Protein AF-A0A428XDB4-F1 (afdb_monomer_lite)

Radius of gyration: 17.56 Å; chains: 1; bounding box: 64×37×41 Å

Sequence (141 aa):
MTTFSADRSNHLPITVPVRPPTRESIAGRWVREIAAAVAAALDTTFTDAGYLITSHHDLPAPCRMQVRFWVARRRVDIDVRWPDPWRAPQFGLRVGDRDITVVDDPQERPAVTLAHAAWLAIRDDLDQTAGRAITAGDGVR

pLDDT: mean 81.14, std 16.98, range [30.98, 96.25]

Foldseek 3Di:
DDDDDDDPPPDDWAWQDLDDDPDDDPVSVLQNVLQVLLQVLVVHHKARWTKDFDCDPPDPHTQKMWIWIDHPNKIKIKIWGDPDPPDDIDIWIDIRHDTFDQDDDVPDDVSVSNSVSNNVVVVVVVVVVVVVVPPVPPDDD

Structure (mmCIF, N/CA/C/O backbone):
data_AF-A0A428XDB4-F1
#
_entry.id   AF-A0A428XDB4-F1
#
loop_
_atom_site.group_PDB
_atom_site.id
_atom_site.type_symbol
_atom_site.label_atom_id
_atom_site.label_alt_id
_atom_site.label_comp_id
_atom_site.label_asym_id
_atom_site.label_entity_id
_atom_site.label_seq_id
_atom_site.pdbx_PDB_ins_code
_atom_site.Cartn_x
_atom_site.Cartn_y
_atom_site.Cartn_z
_atom_site.occupancy
_atom_site.B_iso_or_equiv
_atom_site.auth_seq_id
_atom_site.auth_comp_id
_atom_site.auth_asym_id
_atom_site.auth_atom_id
_atom_site.pdbx_PDB_model_num
ATOM 1 N N . MET A 1 1 ? -3.551 -18.034 9.827 1.00 30.98 1 MET A N 1
ATOM 2 C CA . MET A 1 1 ? -3.002 -19.020 8.873 1.00 30.98 1 MET A CA 1
ATOM 3 C C . MET A 1 1 ? -3.124 -18.404 7.489 1.00 30.98 1 MET A C 1
ATOM 5 O O . MET A 1 1 ? -4.228 -18.071 7.083 1.00 30.98 1 MET A O 1
ATOM 9 N N . THR A 1 2 ? -1.995 -18.085 6.866 1.00 39.94 2 THR A N 1
ATOM 10 C CA . THR A 1 2 ? -1.886 -17.156 5.732 1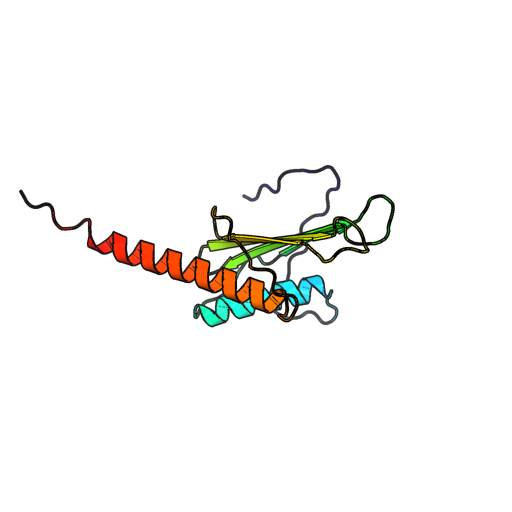.00 39.94 2 THR A CA 1
ATOM 11 C C . THR A 1 2 ? -1.745 -17.951 4.441 1.00 39.94 2 THR A C 1
ATOM 13 O O 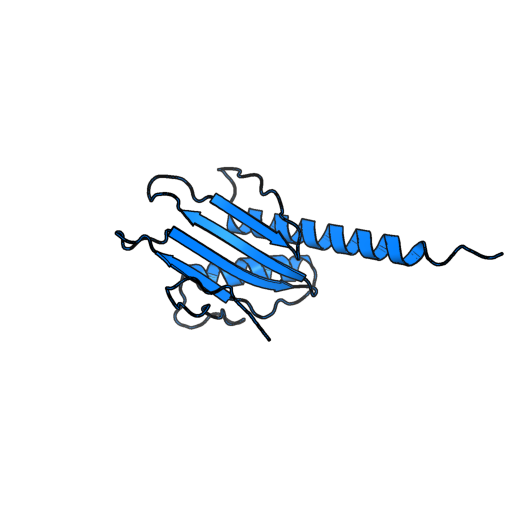. THR A 1 2 ? -0.780 -18.693 4.300 1.00 39.94 2 THR A O 1
ATOM 16 N N . THR A 1 3 ? -2.658 -17.790 3.488 1.00 35.84 3 THR A N 1
ATOM 17 C CA . THR A 1 3 ? -2.491 -18.325 2.130 1.00 35.84 3 THR A CA 1
ATOM 18 C C . THR A 1 3 ? -2.327 -17.166 1.156 1.00 35.84 3 THR A C 1
ATOM 20 O O . THR A 1 3 ? -3.272 -16.464 0.802 1.00 35.84 3 THR A O 1
ATOM 23 N N . PHE A 1 4 ? -1.075 -16.935 0.758 1.00 40.12 4 PHE A N 1
ATOM 24 C CA . PHE A 1 4 ? -0.759 -16.273 -0.502 1.00 40.12 4 PHE A CA 1
ATOM 25 C C . PHE A 1 4 ? -1.106 -17.258 -1.625 1.00 40.12 4 PHE A C 1
ATOM 27 O O . PHE A 1 4 ? -0.828 -18.450 -1.502 1.00 40.12 4 PHE A O 1
ATOM 34 N N . SER A 1 5 ? -1.777 -16.788 -2.677 1.00 39.25 5 SER A N 1
ATOM 35 C CA . SER A 1 5 ? -2.100 -17.639 -3.824 1.00 39.25 5 SER A CA 1
ATOM 36 C C . SER A 1 5 ? -0.805 -17.981 -4.561 1.00 39.25 5 SER A C 1
ATOM 38 O O . SER A 1 5 ? -0.006 -17.087 -4.839 1.00 39.25 5 SER A O 1
ATOM 40 N N . ALA A 1 6 ? -0.574 -19.273 -4.786 1.00 38.69 6 ALA A N 1
ATOM 41 C CA . ALA A 1 6 ? 0.665 -19.804 -5.332 1.00 38.69 6 ALA A CA 1
ATOM 42 C C . ALA A 1 6 ? 0.737 -19.563 -6.844 1.00 38.69 6 ALA A C 1
ATOM 44 O O . ALA A 1 6 ? 0.070 -20.250 -7.617 1.00 38.69 6 ALA A O 1
ATOM 45 N N . ASP A 1 7 ? 1.582 -18.618 -7.246 1.00 37.41 7 ASP A N 1
ATOM 46 C CA . ASP A 1 7 ? 2.150 -18.566 -8.590 1.00 37.41 7 ASP A CA 1
ATOM 47 C C . ASP A 1 7 ? 3.603 -19.078 -8.536 1.00 37.41 7 ASP A C 1
ATOM 49 O O . ASP A 1 7 ? 4.295 -18.912 -7.529 1.00 37.41 7 ASP A O 1
ATOM 53 N N . ARG A 1 8 ? 4.044 -19.785 -9.581 1.00 37.41 8 ARG A N 1
ATOM 54 C CA . ARG A 1 8 ? 5.148 -20.776 -9.603 1.00 37.41 8 ARG A CA 1
ATOM 55 C C . ARG A 1 8 ? 6.578 -20.220 -9.487 1.00 37.41 8 ARG A C 1
ATOM 57 O O . ARG A 1 8 ? 7.540 -20.896 -9.849 1.00 37.41 8 ARG A O 1
ATOM 64 N N . SER A 1 9 ? 6.751 -19.046 -8.903 1.00 43.72 9 SER A N 1
ATOM 65 C CA . SER A 1 9 ? 8.046 -18.536 -8.459 1.00 43.72 9 SER A CA 1
ATOM 66 C C . SER A 1 9 ? 7.913 -18.244 -6.971 1.00 43.72 9 SER A C 1
ATOM 68 O O . SER A 1 9 ? 7.453 -17.174 -6.590 1.00 43.72 9 SER A O 1
ATOM 70 N N . ASN A 1 10 ? 8.240 -19.236 -6.132 1.00 43.16 10 ASN A N 1
ATOM 71 C CA . ASN A 1 10 ? 8.176 -19.171 -4.665 1.00 43.16 10 ASN A CA 1
ATOM 72 C C . ASN A 1 10 ? 9.136 -18.100 -4.113 1.00 43.16 10 ASN A C 1
ATOM 74 O O . ASN A 1 10 ? 10.171 -18.396 -3.519 1.00 43.16 10 ASN A O 1
ATOM 78 N N . HIS A 1 11 ? 8.791 -16.835 -4.293 1.00 57.66 11 HIS A N 1
ATOM 79 C CA . HIS A 1 11 ? 9.368 -15.739 -3.550 1.00 57.66 11 HIS A CA 1
ATOM 80 C C . HIS A 1 11 ? 8.475 -15.547 -2.327 1.00 57.66 11 HIS A C 1
ATOM 82 O O . HIS A 1 11 ? 7.326 -15.115 -2.417 1.00 57.66 11 HIS A O 1
ATOM 88 N N . LEU A 1 12 ? 8.982 -15.963 -1.167 1.00 71.25 12 LEU A N 1
ATOM 89 C CA . LEU A 1 12 ? 8.332 -15.653 0.098 1.00 71.25 12 LEU A CA 1
ATOM 90 C C . LEU A 1 12 ? 8.286 -14.122 0.251 1.00 71.25 12 LEU A C 1
ATOM 92 O O . LEU A 1 12 ? 9.276 -13.461 -0.081 1.00 71.25 12 LEU A O 1
ATOM 96 N N . PRO A 1 13 ? 7.175 -13.548 0.747 1.00 81.94 13 PRO A N 1
ATOM 97 C CA . PRO A 1 13 ? 7.118 -12.126 1.049 1.00 81.94 13 PRO A CA 1
ATOM 98 C C . PRO A 1 13 ? 8.275 -11.727 1.968 1.00 81.94 13 PRO A C 1
ATOM 100 O O . PRO A 1 13 ? 8.544 -12.388 2.972 1.00 81.94 13 PRO A O 1
ATOM 103 N N . ILE A 1 14 ? 8.946 -10.632 1.631 1.00 88.38 14 ILE A N 1
ATOM 104 C CA . ILE A 1 14 ? 9.993 -10.040 2.453 1.00 88.38 14 ILE A CA 1
ATOM 105 C C . ILE A 1 14 ? 9.311 -9.212 3.537 1.00 88.38 14 ILE A C 1
ATOM 107 O O . ILE A 1 14 ? 8.674 -8.195 3.251 1.00 88.38 14 ILE A O 1
ATOM 111 N N . THR A 1 15 ? 9.447 -9.645 4.787 1.00 91.81 15 THR A N 1
ATOM 112 C CA . THR A 1 15 ? 8.937 -8.909 5.947 1.00 91.81 15 THR A CA 1
ATOM 113 C C . THR A 1 15 ? 9.708 -7.606 6.136 1.00 91.81 15 THR A C 1
ATOM 115 O O . THR A 1 15 ? 10.939 -7.578 6.085 1.00 91.81 15 THR A O 1
ATOM 118 N N . VAL A 1 16 ? 8.979 -6.524 6.396 1.00 91.38 16 VAL A N 1
ATOM 119 C CA . VAL A 1 16 ? 9.534 -5.203 6.680 1.00 91.38 16 VAL A CA 1
ATOM 120 C C . VAL A 1 16 ? 9.523 -4.982 8.189 1.00 91.38 16 VAL A C 1
ATOM 122 O O . VAL A 1 16 ? 8.450 -4.908 8.792 1.00 91.38 16 VAL A O 1
ATOM 125 N N . PRO A 1 17 ? 10.697 -4.877 8.835 1.00 86.62 17 PRO A N 1
ATOM 126 C CA . PRO A 1 17 ? 10.753 -4.594 10.258 1.00 86.62 17 PRO A CA 1
ATOM 127 C C . PRO A 1 17 ? 10.246 -3.177 10.547 1.00 86.62 17 PRO A C 1
ATOM 129 O O . PRO A 1 17 ? 10.472 -2.237 9.779 1.00 86.62 17 PRO A O 1
ATOM 132 N N . VAL A 1 18 ? 9.611 -3.018 11.711 1.00 83.75 18 VAL A N 1
ATOM 133 C CA . VAL A 1 18 ? 9.094 -1.723 12.188 1.00 83.75 18 VAL A CA 1
ATOM 134 C C . VAL A 1 18 ? 10.216 -0.688 12.318 1.00 83.75 18 VAL A C 1
ATOM 136 O O . VAL A 1 18 ? 10.004 0.490 12.047 1.00 83.75 18 VAL A O 1
ATOM 139 N N . ARG A 1 19 ? 11.426 -1.114 12.702 1.00 87.31 19 ARG A N 1
ATOM 140 C CA . ARG A 1 19 ? 12.610 -0.247 12.764 1.00 87.31 19 ARG A CA 1
ATOM 141 C C . ARG A 1 19 ? 13.472 -0.406 11.508 1.00 87.31 19 ARG A C 1
ATOM 143 O O . ARG A 1 19 ? 13.630 -1.536 11.044 1.00 87.31 19 ARG A O 1
ATOM 150 N N . PRO A 1 20 ? 14.062 0.686 10.989 1.00 85.62 20 PRO A N 1
ATOM 151 C CA . PRO A 1 20 ? 14.952 0.620 9.838 1.00 85.62 20 PRO A CA 1
ATOM 152 C C . PRO A 1 20 ? 16.172 -0.267 10.133 1.00 85.62 20 PRO A C 1
ATOM 154 O O . PRO A 1 20 ? 16.852 -0.044 11.138 1.00 85.62 20 PRO A O 1
ATOM 157 N N . PRO A 1 21 ? 16.471 -1.265 9.283 1.00 86.12 21 PRO A N 1
ATOM 158 C CA . PRO A 1 21 ? 17.705 -2.032 9.384 1.00 86.12 21 PRO A CA 1
ATOM 159 C C . PRO A 1 21 ? 18.896 -1.216 8.856 1.00 86.12 21 PRO A C 1
ATOM 161 O O . PRO A 1 21 ? 18.733 -0.284 8.070 1.00 86.12 21 PRO A O 1
ATOM 164 N N . THR A 1 22 ? 20.119 -1.607 9.228 1.00 85.75 22 THR A N 1
ATOM 165 C CA . THR A 1 22 ? 21.364 -0.944 8.786 1.00 85.75 22 THR A CA 1
ATOM 166 C C . THR A 1 22 ? 21.536 -0.944 7.264 1.00 85.75 22 THR A C 1
ATOM 168 O O . THR A 1 22 ? 22.137 -0.033 6.699 1.00 85.75 22 THR A O 1
ATOM 171 N N . ARG A 1 23 ? 21.020 -1.976 6.587 1.00 84.38 23 ARG A N 1
ATOM 172 C CA . ARG A 1 23 ? 20.950 -2.067 5.126 1.00 84.38 23 ARG A CA 1
ATOM 173 C C . ARG A 1 23 ? 19.517 -2.372 4.744 1.00 84.38 23 ARG A C 1
ATOM 175 O O . ARG A 1 23 ? 18.965 -3.375 5.188 1.00 84.38 23 ARG A O 1
ATOM 182 N N . GLU A 1 24 ? 18.935 -1.515 3.923 1.00 87.69 24 GLU A N 1
ATOM 183 C CA . GLU A 1 24 ? 17.536 -1.616 3.544 1.00 87.69 24 GLU A CA 1
ATOM 184 C C . GLU A 1 24 ? 17.361 -1.417 2.043 1.00 87.69 24 GLU A C 1
ATOM 186 O O . GLU A 1 24 ? 17.986 -0.536 1.449 1.00 87.69 24 GLU A O 1
ATOM 191 N N . SER A 1 25 ? 16.485 -2.216 1.436 1.00 87.12 25 SER A N 1
ATOM 192 C CA . SER A 1 25 ? 16.023 -1.959 0.079 1.00 87.12 25 SER A CA 1
ATOM 193 C C . SER A 1 25 ? 15.124 -0.718 0.033 1.00 87.12 25 SER A C 1
ATOM 195 O O . SER A 1 25 ? 14.412 -0.394 0.984 1.00 87.12 25 SER A O 1
ATOM 197 N N . ILE A 1 26 ? 15.097 -0.043 -1.117 1.00 88.00 26 ILE A N 1
ATOM 198 C CA . ILE A 1 26 ? 14.173 1.078 -1.356 1.00 88.00 26 ILE A CA 1
ATOM 199 C C . ILE A 1 26 ? 12.715 0.626 -1.177 1.00 88.00 26 ILE A C 1
ATOM 201 O O . ILE A 1 26 ? 11.921 1.346 -0.581 1.00 88.00 26 ILE A O 1
ATOM 205 N N . ALA A 1 27 ? 12.391 -0.595 -1.615 1.00 88.81 27 ALA A N 1
ATOM 206 C CA . ALA A 1 27 ? 11.071 -1.193 -1.441 1.00 88.81 27 ALA A CA 1
ATOM 207 C C . ALA A 1 27 ? 10.687 -1.339 0.040 1.00 88.81 27 ALA A C 1
ATOM 209 O O . ALA A 1 27 ? 9.607 -0.910 0.432 1.00 88.81 27 ALA A O 1
ATOM 210 N N . GLY A 1 28 ? 11.582 -1.878 0.878 1.00 91.19 28 GLY A N 1
ATOM 211 C CA . GLY A 1 28 ? 11.337 -2.000 2.317 1.00 91.19 28 GLY A CA 1
ATOM 212 C C . GLY A 1 28 ? 11.121 -0.643 2.984 1.00 91.19 28 GLY A C 1
ATOM 213 O O . GLY A 1 28 ? 10.190 -0.484 3.776 1.00 91.19 28 GLY A O 1
ATOM 214 N N . ARG A 1 29 ? 11.910 0.359 2.577 1.00 91.62 29 ARG A N 1
ATOM 215 C CA . ARG A 1 29 ? 11.764 1.733 3.058 1.00 91.62 29 ARG A CA 1
ATOM 216 C C . ARG A 1 29 ? 10.398 2.313 2.707 1.00 91.62 29 ARG A C 1
ATOM 218 O O . ARG A 1 29 ? 9.705 2.784 3.602 1.00 91.62 29 ARG A O 1
ATOM 225 N N . TRP A 1 30 ? 10.002 2.234 1.437 1.00 90.50 30 TRP A N 1
ATOM 226 C CA . TRP A 1 30 ? 8.708 2.725 0.953 1.00 90.50 30 TRP A CA 1
ATOM 227 C C . TRP A 1 30 ? 7.539 2.082 1.694 1.00 90.50 30 TRP A C 1
ATOM 229 O O . TRP A 1 30 ? 6.639 2.777 2.152 1.00 90.50 30 TRP A O 1
ATOM 239 N N . VAL A 1 31 ? 7.571 0.758 1.854 1.00 93.00 31 VAL A N 1
ATOM 240 C CA . VAL A 1 31 ? 6.526 0.012 2.567 1.00 93.00 31 VAL A CA 1
ATOM 241 C C . VAL A 1 31 ? 6.395 0.514 4.002 1.00 93.00 31 VAL A C 1
ATOM 243 O O . VAL A 1 31 ? 5.281 0.772 4.455 1.00 93.00 31 VAL A O 1
ATOM 246 N N . ARG A 1 32 ? 7.520 0.698 4.709 1.00 93.44 32 ARG A N 1
ATOM 247 C CA . ARG A 1 32 ? 7.497 1.230 6.075 1.00 93.44 32 ARG A CA 1
ATOM 248 C C . ARG A 1 32 ? 6.992 2.669 6.118 1.00 93.44 32 ARG A C 1
ATOM 250 O O . ARG A 1 32 ? 6.202 2.980 6.998 1.00 93.44 32 ARG A O 1
ATOM 257 N N . GLU A 1 33 ? 7.441 3.534 5.213 1.00 91.44 33 GLU A N 1
ATOM 258 C CA . GLU A 1 33 ? 7.028 4.943 5.170 1.00 91.44 33 GLU A CA 1
ATOM 259 C C . GLU A 1 33 ? 5.523 5.084 4.923 1.00 91.44 33 GLU A C 1
ATOM 261 O O . GLU A 1 33 ? 4.857 5.814 5.653 1.00 91.44 33 GLU A O 1
ATOM 266 N N . ILE A 1 34 ? 4.971 4.329 3.969 1.00 91.75 34 ILE A N 1
ATOM 267 C CA . ILE A 1 34 ? 3.531 4.318 3.688 1.00 91.75 34 ILE A CA 1
ATOM 268 C C . ILE A 1 34 ? 2.760 3.799 4.906 1.00 91.75 34 ILE A C 1
ATOM 270 O O . ILE A 1 34 ? 1.843 4.466 5.382 1.00 91.75 34 ILE A O 1
ATOM 274 N N . ALA A 1 35 ? 3.144 2.639 5.449 1.00 93.69 35 ALA A N 1
ATOM 275 C CA . ALA A 1 35 ? 2.449 2.045 6.589 1.00 93.69 35 ALA A CA 1
ATOM 276 C C . ALA A 1 35 ? 2.507 2.947 7.834 1.00 93.69 35 ALA A C 1
ATOM 278 O O . ALA A 1 35 ? 1.502 3.112 8.525 1.00 93.69 35 ALA A O 1
ATOM 279 N N . ALA A 1 36 ? 3.657 3.578 8.093 1.00 93.44 36 ALA A N 1
ATOM 280 C CA . ALA A 1 36 ? 3.832 4.521 9.191 1.00 93.44 36 ALA A CA 1
ATOM 281 C C . ALA A 1 36 ? 3.005 5.797 8.997 1.00 93.44 36 ALA A C 1
ATOM 283 O O . ALA A 1 36 ? 2.387 6.251 9.953 1.00 93.44 36 ALA A O 1
ATOM 284 N N . ALA A 1 37 ? 2.953 6.353 7.783 1.00 92.50 37 ALA A N 1
ATOM 285 C CA . ALA A 1 37 ? 2.156 7.542 7.491 1.00 92.50 37 ALA A CA 1
ATOM 286 C C . ALA A 1 37 ? 0.654 7.284 7.687 1.00 92.50 37 ALA A C 1
ATOM 288 O O . ALA A 1 37 ? -0.021 8.075 8.344 1.00 92.50 37 ALA A O 1
ATOM 289 N N . VAL A 1 38 ? 0.144 6.149 7.190 1.00 92.94 38 VAL A N 1
ATOM 290 C CA . VAL A 1 38 ? -1.261 5.751 7.387 1.00 92.94 38 VAL A CA 1
ATOM 291 C C . VAL A 1 38 ? -1.561 5.535 8.870 1.00 92.94 38 VAL A C 1
ATOM 293 O O . VAL A 1 38 ? -2.568 6.025 9.373 1.00 92.94 38 VAL A O 1
ATOM 296 N N . ALA A 1 39 ? -0.683 4.826 9.585 1.00 93.56 39 ALA A N 1
ATOM 297 C CA . ALA A 1 39 ? -0.861 4.556 11.007 1.00 93.56 39 ALA A CA 1
ATOM 298 C C . ALA A 1 39 ? -0.837 5.843 11.848 1.00 93.56 39 ALA A C 1
ATOM 300 O O . ALA A 1 39 ? -1.708 6.031 12.693 1.00 93.56 39 ALA A O 1
ATOM 301 N N . ALA A 1 40 ? 0.095 6.758 11.567 1.00 93.12 40 ALA A N 1
ATOM 302 C CA . ALA A 1 40 ? 0.181 8.051 12.241 1.00 93.12 40 ALA A CA 1
ATOM 303 C C . ALA A 1 40 ? -1.069 8.912 11.999 1.00 93.12 40 ALA A C 1
ATOM 305 O O . ALA A 1 40 ? -1.594 9.504 12.936 1.00 93.12 40 ALA A O 1
ATOM 306 N N . ALA A 1 41 ? -1.589 8.941 10.768 1.00 90.94 41 ALA A N 1
ATOM 307 C CA . ALA A 1 41 ? -2.799 9.694 10.429 1.00 90.94 41 ALA A CA 1
ATOM 308 C C . ALA A 1 41 ? -4.084 9.137 11.080 1.00 90.94 41 ALA A C 1
ATOM 310 O O . ALA A 1 41 ? -5.086 9.846 11.170 1.00 90.94 41 ALA A O 1
ATOM 311 N N . LEU A 1 42 ? -4.065 7.875 11.517 1.00 91.69 42 LEU A N 1
ATOM 312 C CA . LEU A 1 42 ? -5.162 7.205 12.226 1.00 91.69 42 LEU A CA 1
ATOM 313 C C . LEU A 1 42 ? -4.928 7.104 13.742 1.00 91.69 42 LEU A C 1
ATOM 315 O O . LEU A 1 42 ? -5.701 6.426 14.414 1.00 91.69 42 LEU A O 1
ATOM 319 N N . ASP A 1 43 ? -3.860 7.718 14.260 1.00 93.50 43 ASP A N 1
ATOM 320 C CA . ASP A 1 43 ? -3.427 7.606 15.660 1.00 93.50 43 ASP A CA 1
ATOM 321 C C . ASP A 1 43 ? -3.342 6.142 16.147 1.00 93.50 43 ASP A C 1
ATOM 323 O O . ASP A 1 43 ? -3.904 5.729 17.162 1.00 93.50 43 ASP A O 1
ATOM 327 N N . THR A 1 44 ? -2.681 5.296 15.351 1.00 94.38 44 THR A N 1
ATOM 328 C CA . THR A 1 44 ? -2.584 3.853 15.599 1.00 94.38 44 THR A CA 1
ATOM 329 C C . THR A 1 44 ? -1.225 3.280 15.182 1.00 94.38 44 THR A C 1
ATOM 331 O O . THR A 1 44 ? -0.298 4.003 14.823 1.00 94.38 44 THR A O 1
ATOM 334 N N . THR A 1 45 ? -1.084 1.954 15.241 1.00 94.31 45 THR A N 1
ATOM 335 C CA . THR A 1 45 ? 0.096 1.219 14.771 1.00 94.31 45 THR A CA 1
ATOM 336 C C . THR A 1 45 ? -0.250 0.309 13.594 1.00 94.31 45 THR A C 1
ATOM 338 O O . THR A 1 45 ? -1.406 -0.070 13.386 1.00 94.31 45 THR A O 1
ATOM 341 N N . PHE A 1 46 ? 0.768 -0.045 12.807 1.00 94.25 46 PHE A N 1
ATOM 342 C CA . PHE A 1 46 ? 0.654 -1.060 11.763 1.00 94.25 46 PHE A CA 1
ATOM 343 C C . PHE A 1 46 ? 1.367 -2.358 12.169 1.00 94.25 46 PHE A C 1
ATOM 345 O O . PHE A 1 46 ? 2.323 -2.332 12.948 1.00 94.25 46 PHE A O 1
ATOM 352 N N . THR A 1 47 ? 0.936 -3.492 11.613 1.00 94.81 47 THR A N 1
ATOM 353 C CA . THR A 1 47 ? 1.567 -4.810 11.804 1.00 94.81 47 THR A CA 1
ATOM 354 C C . THR A 1 47 ? 1.735 -5.553 10.481 1.00 94.81 47 THR A C 1
ATOM 356 O O . THR A 1 47 ? 1.161 -5.173 9.459 1.00 94.81 47 THR A O 1
ATOM 359 N N . ASP A 1 48 ? 2.549 -6.614 10.505 1.00 91.81 48 ASP A N 1
ATOM 360 C CA . ASP A 1 48 ? 2.731 -7.570 9.402 1.00 91.81 48 ASP A CA 1
ATOM 361 C C . ASP A 1 48 ? 3.020 -6.913 8.045 1.00 91.81 48 ASP A C 1
ATOM 363 O O . ASP A 1 48 ? 2.524 -7.347 7.002 1.00 91.81 48 ASP A O 1
ATOM 367 N N . ALA A 1 49 ? 3.813 -5.839 8.066 1.00 94.50 49 ALA A N 1
ATOM 368 C CA . ALA A 1 49 ? 4.245 -5.169 6.856 1.00 94.50 49 ALA A CA 1
ATOM 369 C C . ALA A 1 49 ? 5.211 -6.061 6.072 1.00 94.50 49 ALA A C 1
ATOM 371 O O . ALA A 1 49 ? 6.180 -6.592 6.617 1.00 94.50 49 ALA A O 1
ATOM 372 N N . GLY A 1 50 ? 4.969 -6.204 4.777 1.00 94.25 50 GLY A N 1
ATOM 373 C CA . GLY A 1 50 ? 5.807 -6.998 3.896 1.00 94.25 50 GLY A CA 1
ATOM 374 C C . GLY A 1 50 ? 5.555 -6.683 2.434 1.00 94.25 50 GLY A C 1
ATOM 375 O O . GLY A 1 50 ? 4.545 -6.074 2.072 1.00 94.25 50 GLY A O 1
ATOM 376 N N . TYR A 1 51 ? 6.486 -7.101 1.587 1.00 94.25 51 TYR A N 1
ATOM 377 C CA . TYR A 1 51 ? 6.360 -6.935 0.148 1.00 94.25 51 TYR A CA 1
ATOM 378 C C . TYR A 1 51 ? 6.915 -8.122 -0.629 1.00 94.25 51 TYR A C 1
ATOM 380 O O . TYR A 1 51 ? 7.737 -8.891 -0.140 1.00 94.25 51 TYR A O 1
ATOM 388 N N . LEU A 1 52 ? 6.467 -8.250 -1.868 1.00 93.56 52 LEU A N 1
ATOM 389 C CA . LEU A 1 52 ? 6.900 -9.244 -2.832 1.00 93.56 52 LEU A CA 1
ATOM 390 C C . LEU A 1 52 ? 7.222 -8.525 -4.138 1.00 93.56 52 LEU A C 1
ATOM 392 O O . LEU A 1 52 ? 6.386 -7.774 -4.629 1.00 93.56 52 LEU A O 1
ATOM 396 N N . ILE A 1 53 ? 8.411 -8.744 -4.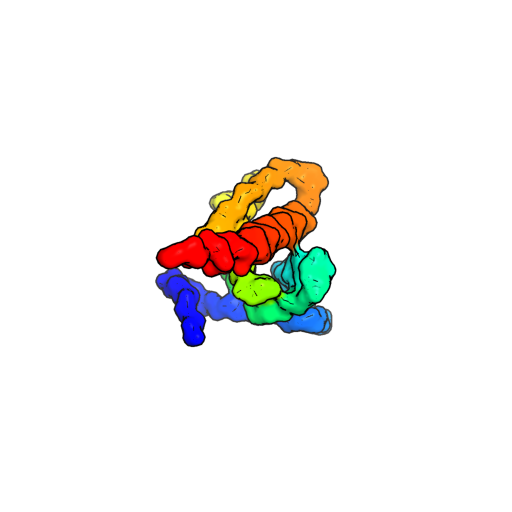698 1.00 90.56 53 ILE A N 1
ATOM 397 C CA . ILE A 1 53 ? 8.785 -8.221 -6.018 1.00 90.56 53 ILE A CA 1
ATOM 398 C C . ILE A 1 53 ? 8.882 -9.392 -6.983 1.00 90.56 53 ILE A C 1
ATOM 400 O O . ILE A 1 53 ? 9.512 -10.404 -6.687 1.00 90.56 53 ILE A O 1
ATOM 404 N N . THR A 1 54 ? 8.256 -9.235 -8.139 1.00 90.06 54 THR A N 1
ATOM 405 C CA . THR A 1 54 ? 8.382 -10.123 -9.290 1.00 90.06 54 THR A CA 1
ATOM 406 C C . THR A 1 54 ? 9.078 -9.351 -10.400 1.00 90.06 54 THR A C 1
ATOM 408 O O . THR A 1 54 ? 8.742 -8.190 -10.649 1.00 90.06 54 THR A O 1
ATOM 411 N N . SER A 1 55 ? 1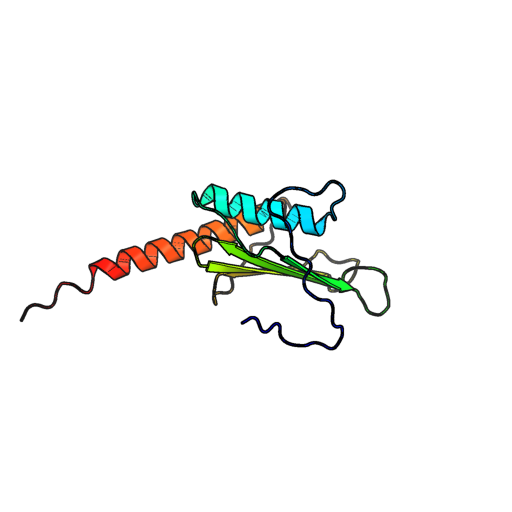0.057 -9.977 -11.043 1.00 86.69 55 SER A N 1
ATOM 412 C CA . SER A 1 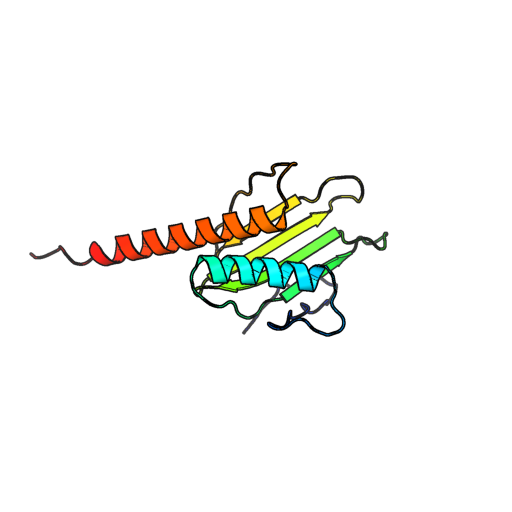55 ? 10.794 -9.390 -12.162 1.00 86.69 55 SER A CA 1
ATOM 413 C C . SER A 1 55 ? 10.214 -9.827 -13.501 1.00 86.69 55 SER A C 1
ATOM 415 O O . SER A 1 55 ? 9.563 -10.867 -13.599 1.00 86.69 55 SER A O 1
ATOM 417 N N . HIS A 1 56 ? 10.483 -9.043 -14.542 1.00 82.81 56 HIS A N 1
ATOM 418 C CA . HIS A 1 56 ? 10.259 -9.476 -15.917 1.00 82.81 56 HIS A CA 1
ATOM 419 C C . HIS A 1 56 ? 11.056 -10.755 -16.210 1.00 82.81 56 HIS A C 1
ATOM 421 O O . HIS A 1 56 ? 12.166 -10.929 -15.710 1.00 82.81 56 HIS A O 1
ATOM 427 N N . HIS A 1 57 ? 10.501 -11.629 -17.050 1.00 80.50 57 HIS A N 1
ATOM 428 C CA . HIS A 1 57 ? 11.147 -12.891 -17.420 1.00 80.50 57 HIS A CA 1
ATOM 429 C C . HIS A 1 57 ? 12.505 -12.670 -18.110 1.00 80.50 57 HIS A C 1
ATOM 431 O O . HIS A 1 57 ? 13.469 -13.369 -17.814 1.00 80.50 57 HIS A O 1
ATOM 437 N N . ASP A 1 58 ? 12.591 -11.652 -18.972 1.00 83.50 58 ASP A N 1
ATOM 438 C CA . ASP A 1 58 ? 13.756 -11.421 -19.839 1.00 83.50 58 ASP A CA 1
ATOM 439 C C . ASP A 1 58 ? 14.607 -10.207 -19.431 1.00 83.50 58 ASP A C 1
ATOM 441 O O . ASP A 1 58 ? 15.577 -9.872 -20.110 1.00 83.50 58 ASP A O 1
ATOM 445 N N . LEU A 1 59 ? 14.253 -9.512 -18.342 1.00 79.38 59 LEU A N 1
ATOM 446 C CA . LEU A 1 59 ? 14.924 -8.277 -17.926 1.00 79.38 59 LEU A CA 1
ATOM 447 C C . LEU A 1 59 ? 15.195 -8.274 -16.417 1.00 79.38 59 LEU A C 1
ATOM 449 O O . LEU A 1 59 ? 14.315 -8.648 -15.640 1.00 79.38 59 LEU A O 1
ATOM 453 N N . PRO A 1 60 ? 16.351 -7.751 -15.964 1.00 78.75 60 PRO A N 1
ATOM 454 C CA . PRO A 1 60 ? 16.640 -7.545 -14.546 1.00 78.75 60 PRO A CA 1
ATOM 455 C C . PRO A 1 60 ? 15.893 -6.313 -13.995 1.00 78.75 60 PRO A C 1
ATOM 457 O O . PRO A 1 60 ? 16.476 -5.459 -13.331 1.00 78.75 60 PRO A O 1
ATOM 460 N N . ALA A 1 61 ? 14.600 -6.199 -14.301 1.00 82.31 61 ALA A N 1
ATOM 461 C CA . ALA A 1 61 ? 13.724 -5.103 -13.912 1.00 82.31 61 ALA A CA 1
ATOM 462 C C . ALA A 1 61 ? 12.459 -5.656 -13.228 1.00 82.31 61 ALA A C 1
ATOM 464 O O . ALA A 1 61 ? 11.959 -6.708 -13.640 1.00 82.31 61 ALA A O 1
ATOM 465 N N . PRO A 1 62 ? 11.926 -4.976 -12.196 1.00 84.00 62 PRO A N 1
ATOM 466 C CA . PRO A 1 62 ? 10.680 -5.383 -11.559 1.00 84.00 62 PRO A CA 1
ATOM 467 C C . PRO A 1 62 ? 9.514 -5.222 -12.541 1.00 84.00 62 PRO A C 1
ATOM 469 O O . PRO A 1 62 ? 9.381 -4.175 -13.161 1.00 84.00 62 PRO A O 1
ATOM 472 N N . CYS A 1 63 ? 8.656 -6.235 -12.654 1.00 89.62 63 CYS A N 1
ATOM 473 C CA . CYS A 1 63 ? 7.390 -6.148 -13.389 1.00 89.62 63 CYS A CA 1
ATOM 474 C C . CYS A 1 63 ? 6.205 -5.908 -12.446 1.00 89.62 63 CYS A C 1
ATOM 476 O O . CYS A 1 63 ? 5.178 -5.351 -12.835 1.00 89.62 63 CYS A O 1
ATOM 478 N N . ARG A 1 64 ? 6.330 -6.328 -11.181 1.00 91.75 64 ARG A N 1
ATOM 479 C CA . ARG A 1 64 ? 5.278 -6.194 -10.174 1.00 91.75 64 ARG A CA 1
ATOM 480 C C . ARG A 1 64 ? 5.860 -6.104 -8.770 1.00 91.75 64 ARG A C 1
ATOM 482 O O . ARG A 1 64 ? 6.778 -6.843 -8.431 1.00 91.75 64 ARG A O 1
ATOM 489 N N . MET A 1 65 ? 5.287 -5.247 -7.934 1.00 92.56 65 MET A N 1
ATOM 490 C CA . MET A 1 65 ? 5.530 -5.215 -6.497 1.00 92.56 65 MET A CA 1
ATOM 491 C C . MET A 1 65 ? 4.193 -5.270 -5.771 1.00 92.56 65 MET A C 1
ATOM 493 O O . MET A 1 65 ? 3.326 -4.433 -5.989 1.00 92.56 65 MET A O 1
ATOM 497 N N . GLN A 1 66 ? 4.037 -6.254 -4.898 1.00 94.44 66 GLN A N 1
ATOM 498 C CA . GLN A 1 66 ? 2.873 -6.390 -4.035 1.00 94.44 66 GLN A CA 1
ATOM 499 C C . GLN A 1 66 ? 3.284 -6.035 -2.616 1.00 94.44 66 GLN A C 1
ATOM 501 O O . GLN A 1 66 ? 4.296 -6.530 -2.130 1.00 94.44 66 GLN A O 1
ATOM 506 N N . VAL A 1 67 ? 2.506 -5.204 -1.943 1.00 94.81 67 VAL A N 1
ATOM 507 C CA . VAL A 1 67 ? 2.731 -4.796 -0.556 1.00 94.81 67 VAL A CA 1
ATOM 508 C C . VAL A 1 67 ? 1.512 -5.162 0.260 1.00 94.81 67 VAL A C 1
ATOM 510 O O . VAL A 1 67 ? 0.384 -5.029 -0.210 1.00 94.81 67 VAL A O 1
ATOM 513 N N . ARG A 1 68 ? 1.741 -5.590 1.498 1.00 96.12 68 ARG A N 1
ATOM 514 C CA . ARG A 1 68 ? 0.687 -5.838 2.472 1.00 96.12 68 ARG A CA 1
ATOM 515 C C . ARG A 1 68 ? 1.105 -5.338 3.840 1.00 96.12 68 ARG A C 1
ATOM 517 O O . ARG A 1 68 ? 2.244 -5.542 4.241 1.00 96.12 68 ARG A O 1
ATOM 524 N N . PHE A 1 69 ? 0.167 -4.743 4.561 1.00 96.00 69 PHE A N 1
ATOM 525 C CA . PHE A 1 69 ? 0.277 -4.483 5.994 1.00 96.00 69 PHE A CA 1
ATOM 526 C C . PHE A 1 69 ? -1.119 -4.425 6.618 1.00 96.00 69 PHE A C 1
ATOM 528 O O . PHE A 1 69 ? -2.129 -4.350 5.914 1.00 96.00 69 PHE A O 1
ATOM 535 N N . TRP A 1 70 ? -1.184 -4.474 7.943 1.00 96.25 70 TRP A N 1
ATOM 536 C CA . TRP A 1 70 ? -2.411 -4.261 8.705 1.00 96.25 70 TRP A CA 1
ATOM 537 C C . TRP A 1 70 ? -2.334 -2.953 9.471 1.00 96.25 70 TRP A C 1
ATOM 539 O O . TRP A 1 70 ? -1.288 -2.631 10.019 1.00 96.25 70 TRP A O 1
ATOM 549 N N . VAL A 1 71 ? -3.437 -2.214 9.541 1.00 95.12 71 VAL A N 1
ATOM 550 C CA . VAL A 1 71 ? -3.549 -0.956 10.292 1.00 95.12 71 VAL A CA 1
ATOM 551 C C . VAL A 1 71 ? -4.997 -0.776 10.741 1.00 95.12 71 VAL A C 1
ATOM 553 O O . VAL A 1 71 ? -5.913 -1.084 9.982 1.00 95.12 71 VAL A O 1
ATOM 556 N N . ALA A 1 72 ? -5.238 -0.363 11.989 1.00 93.00 72 ALA A N 1
ATOM 557 C CA . ALA A 1 72 ? -6.595 -0.238 12.545 1.00 93.00 72 ALA A CA 1
ATOM 558 C C . ALA A 1 72 ? -7.499 -1.470 12.271 1.00 93.00 72 ALA A C 1
ATOM 560 O O . ALA A 1 72 ? -8.674 -1.333 11.927 1.00 93.00 72 ALA A O 1
ATOM 561 N N . ARG A 1 73 ? -6.941 -2.689 12.380 1.00 92.06 73 ARG A N 1
ATOM 562 C CA . ARG A 1 73 ? -7.599 -3.984 12.072 1.00 92.06 73 ARG A CA 1
ATOM 563 C C . ARG A 1 73 ? -8.043 -4.176 10.612 1.00 92.06 73 ARG A C 1
ATOM 565 O O . ARG A 1 73 ? -8.787 -5.110 10.327 1.00 92.06 73 ARG A O 1
ATOM 572 N N . ARG A 1 74 ? -7.571 -3.343 9.685 1.00 93.62 74 ARG A N 1
ATOM 573 C CA . ARG A 1 74 ? -7.829 -3.446 8.244 1.00 93.62 74 ARG A CA 1
ATOM 574 C C . ARG A 1 74 ? -6.564 -3.859 7.514 1.00 93.62 74 ARG A C 1
ATOM 576 O O . ARG A 1 74 ? -5.479 -3.356 7.800 1.00 93.62 74 ARG A O 1
ATOM 583 N N . ARG A 1 75 ? -6.714 -4.780 6.566 1.00 95.81 75 ARG A N 1
ATOM 584 C CA . ARG A 1 75 ? -5.639 -5.162 5.651 1.00 95.81 75 ARG A CA 1
ATOM 585 C C . ARG A 1 75 ? -5.541 -4.115 4.552 1.00 95.81 75 ARG A C 1
ATOM 587 O O . ARG A 1 75 ? -6.545 -3.829 3.910 1.00 95.81 75 ARG A O 1
ATOM 594 N N . VAL A 1 76 ? -4.349 -3.598 4.311 1.00 95.75 76 VAL A N 1
ATOM 595 C CA . VAL A 1 76 ? -4.046 -2.758 3.153 1.00 95.75 76 VAL A CA 1
ATOM 596 C C . VAL A 1 76 ? -3.183 -3.579 2.208 1.00 95.75 76 VAL A C 1
ATOM 598 O O . VAL A 1 76 ? -2.145 -4.102 2.617 1.00 95.75 76 VAL A O 1
ATOM 601 N N . ASP A 1 77 ? -3.627 -3.720 0.964 1.00 95.69 77 ASP A N 1
ATOM 602 C CA . ASP A 1 77 ? -2.845 -4.304 -0.120 1.00 95.69 77 ASP A CA 1
ATOM 603 C C . ASP A 1 77 ? -2.560 -3.217 -1.165 1.00 95.69 77 ASP A C 1
ATOM 605 O O . ASP A 1 77 ? -3.474 -2.517 -1.602 1.00 95.69 77 ASP A O 1
ATOM 609 N N . ILE A 1 78 ? -1.302 -3.090 -1.581 1.00 94.31 78 ILE A N 1
ATOM 610 C CA . ILE A 1 78 ? -0.889 -2.199 -2.671 1.00 94.31 78 ILE A CA 1
ATOM 611 C C . ILE A 1 78 ? -0.270 -3.058 -3.766 1.00 94.31 78 ILE A C 1
ATOM 613 O O . ILE A 1 78 ? 0.538 -3.944 -3.488 1.00 94.31 78 ILE A O 1
ATOM 617 N N . ASP A 1 79 ? -0.645 -2.793 -5.008 1.00 93.38 79 ASP A N 1
ATOM 618 C CA . ASP A 1 79 ? -0.135 -3.469 -6.193 1.00 93.38 79 ASP A CA 1
ATOM 619 C C . ASP A 1 79 ? 0.492 -2.422 -7.112 1.00 93.38 79 ASP A C 1
ATOM 621 O O . ASP A 1 79 ? -0.195 -1.534 -7.605 1.00 93.38 79 ASP A O 1
ATOM 625 N N . VAL A 1 80 ? 1.798 -2.505 -7.333 1.00 91.19 80 VAL A N 1
ATOM 626 C CA . VAL A 1 80 ? 2.514 -1.659 -8.291 1.00 91.19 80 VAL A CA 1
ATOM 627 C C . VAL A 1 80 ? 2.872 -2.519 -9.488 1.00 91.19 80 VAL A C 1
ATOM 629 O O . VAL A 1 80 ? 3.492 -3.572 -9.324 1.00 91.19 80 VAL A O 1
ATOM 632 N N . ARG A 1 81 ? 2.475 -2.103 -10.689 1.00 90.25 81 ARG A N 1
ATOM 633 C CA . ARG A 1 81 ? 2.755 -2.830 -11.932 1.00 90.25 81 ARG A CA 1
ATOM 634 C C . ARG A 1 81 ? 3.590 -1.981 -12.866 1.00 90.25 81 ARG A C 1
ATOM 636 O O . ARG A 1 81 ? 3.225 -0.849 -13.166 1.00 90.25 81 ARG A O 1
ATOM 643 N N . TRP A 1 82 ? 4.653 -2.575 -13.382 1.00 88.94 82 TRP A N 1
ATOM 644 C CA . TRP A 1 82 ? 5.447 -2.040 -14.477 1.00 88.94 82 TRP A CA 1
ATOM 645 C C . TRP A 1 82 ? 5.164 -2.919 -15.700 1.00 88.94 82 TRP A C 1
ATOM 647 O O . TRP A 1 82 ? 5.768 -3.983 -15.835 1.00 88.94 82 TRP A O 1
ATOM 657 N N . PRO A 1 83 ? 4.172 -2.560 -16.542 1.00 81.75 83 PRO A N 1
ATOM 658 C CA . PRO A 1 83 ? 3.789 -3.394 -17.683 1.00 81.75 83 PRO A CA 1
ATOM 659 C C . PRO A 1 83 ? 4.939 -3.537 -18.688 1.00 81.75 83 PRO A C 1
ATOM 661 O O . PRO A 1 83 ? 5.140 -4.613 -19.247 1.00 81.75 83 PRO A O 1
ATOM 664 N N . ASP A 1 84 ? 5.721 -2.474 -18.858 1.00 83.00 84 ASP A N 1
ATOM 665 C CA . ASP A 1 84 ? 6.999 -2.465 -19.555 1.00 83.00 84 ASP A CA 1
ATOM 666 C C . ASP A 1 84 ? 7.910 -1.375 -18.946 1.00 83.00 84 ASP A C 1
ATOM 668 O O . ASP A 1 84 ? 7.406 -0.481 -18.256 1.00 83.00 84 ASP A O 1
ATOM 672 N N . PRO A 1 85 ? 9.237 -1.423 -19.174 1.00 79.00 85 PRO A N 1
ATOM 673 C CA . PRO A 1 85 ? 10.191 -0.500 -18.547 1.00 79.00 85 PRO A CA 1
ATOM 674 C C . PRO A 1 85 ? 10.053 0.975 -18.952 1.00 79.00 85 PRO A C 1
ATOM 676 O O . PRO A 1 85 ? 10.700 1.826 -18.345 1.00 79.00 85 PRO A O 1
ATOM 679 N N . TRP A 1 86 ? 9.274 1.282 -19.991 1.00 83.00 86 TRP A N 1
ATOM 680 C CA . TRP A 1 86 ? 9.200 2.613 -20.600 1.00 83.00 86 TRP A CA 1
ATOM 681 C C . TRP A 1 86 ? 7.919 3.363 -20.242 1.00 83.00 86 TRP A C 1
ATOM 683 O O . TRP A 1 86 ? 7.803 4.558 -20.521 1.00 83.00 86 TRP A O 1
ATOM 693 N N . ARG A 1 87 ? 6.952 2.682 -19.626 1.00 81.25 87 ARG A N 1
ATOM 694 C CA . ARG A 1 87 ? 5.699 3.274 -19.160 1.00 81.25 87 ARG A CA 1
ATOM 695 C C . ARG A 1 87 ? 5.753 3.588 -17.671 1.00 81.25 87 ARG A C 1
ATOM 697 O O . ARG A 1 87 ? 6.458 2.945 -16.896 1.00 81.25 87 ARG A O 1
ATOM 704 N N . ALA A 1 88 ? 4.958 4.579 -17.272 1.00 81.75 88 ALA A N 1
ATOM 705 C CA . ALA A 1 88 ? 4.749 4.879 -15.865 1.00 81.75 88 ALA A CA 1
ATOM 706 C C . ALA A 1 88 ? 4.171 3.651 -15.126 1.00 81.75 88 ALA A C 1
ATOM 708 O O . ALA A 1 88 ? 3.377 2.903 -15.714 1.00 81.75 88 ALA A O 1
ATOM 709 N N . PRO A 1 89 ? 4.561 3.431 -13.857 1.00 85.44 89 PRO A N 1
ATOM 710 C CA . PRO A 1 89 ? 3.963 2.393 -13.032 1.00 85.44 89 PRO A CA 1
ATOM 711 C C . PRO A 1 89 ? 2.464 2.618 -12.865 1.00 85.44 89 PRO A C 1
ATOM 713 O O . PRO A 1 89 ? 2.009 3.746 -12.727 1.00 85.44 89 PRO A O 1
ATOM 716 N N . GLN A 1 90 ? 1.714 1.525 -12.821 1.00 87.62 90 GLN A N 1
ATOM 717 C CA . GLN A 1 90 ? 0.299 1.532 -12.476 1.00 87.62 90 GLN A CA 1
ATOM 718 C C . GLN A 1 90 ? 0.139 1.147 -11.009 1.00 87.62 90 GLN A C 1
ATOM 720 O O . GLN A 1 90 ? 0.755 0.179 -10.554 1.00 87.62 90 GLN A O 1
ATOM 725 N N . PHE A 1 91 ? -0.718 1.870 -10.293 1.00 89.50 91 PHE A N 1
ATOM 726 C CA . PHE A 1 91 ? -0.961 1.660 -8.871 1.00 89.50 91 PHE A CA 1
ATOM 727 C C . PHE A 1 91 ? -2.374 1.129 -8.626 1.00 89.50 91 PHE A C 1
ATOM 729 O O . PHE A 1 91 ? -3.362 1.703 -9.075 1.00 89.50 91 PHE A O 1
ATOM 736 N N . GLY A 1 92 ? -2.466 0.029 -7.888 1.00 91.56 92 GLY A N 1
ATOM 737 C CA . GLY A 1 92 ? -3.696 -0.490 -7.309 1.00 91.56 92 GLY A CA 1
ATOM 738 C C . GLY A 1 92 ? -3.630 -0.408 -5.790 1.00 91.56 92 GLY A C 1
ATOM 739 O O . GLY A 1 92 ? -2.597 -0.712 -5.192 1.00 91.56 92 GLY A O 1
ATOM 740 N N . LEU A 1 93 ? -4.737 -0.023 -5.164 1.00 94.25 93 LEU A N 1
ATOM 741 C CA . LEU A 1 93 ? -4.881 0.031 -3.715 1.00 94.25 93 LEU A CA 1
ATOM 742 C C . LEU A 1 93 ? -6.159 -0.699 -3.315 1.00 94.25 93 LEU A C 1
ATOM 744 O O . LEU A 1 93 ? -7.218 -0.463 -3.889 1.00 94.25 93 LEU A O 1
ATOM 748 N N . ARG A 1 94 ? -6.068 -1.552 -2.298 1.00 96.12 94 ARG A N 1
ATOM 749 C CA . ARG A 1 94 ? -7.216 -2.232 -1.708 1.00 96.12 94 ARG A CA 1
ATOM 750 C C . ARG A 1 94 ? -7.159 -2.143 -0.191 1.00 96.12 94 ARG A C 1
ATOM 752 O O . ARG A 1 94 ? -6.116 -2.398 0.411 1.00 96.12 94 ARG A O 1
ATOM 759 N N . VAL A 1 95 ? -8.291 -1.822 0.428 1.00 94.44 95 VAL A N 1
ATOM 760 C CA . VAL A 1 95 ? -8.456 -1.783 1.887 1.00 94.44 95 VAL A CA 1
ATOM 761 C C . VAL A 1 95 ? -9.551 -2.773 2.280 1.00 94.44 95 VAL A C 1
ATOM 763 O O . VAL A 1 95 ? -10.701 -2.648 1.864 1.00 94.44 95 VAL A O 1
ATOM 766 N N . GLY A 1 96 ? -9.189 -3.796 3.053 1.00 91.38 96 GLY A N 1
ATOM 767 C CA . GLY A 1 96 ? -10.041 -4.955 3.314 1.00 91.38 96 GLY A CA 1
ATOM 768 C C . GLY A 1 96 ? -10.347 -5.705 2.016 1.00 91.38 96 GLY A C 1
ATOM 769 O O . GLY A 1 96 ? -9.443 -6.290 1.406 1.00 91.38 96 GLY A O 1
ATOM 770 N N . ASP A 1 97 ? -11.613 -5.644 1.605 1.00 88.75 97 ASP A N 1
ATOM 771 C CA . ASP A 1 97 ? -12.134 -6.223 0.360 1.00 88.75 97 ASP A CA 1
ATOM 772 C C . ASP A 1 97 ? -12.568 -5.151 -0.660 1.00 88.75 97 ASP A C 1
ATOM 774 O O . ASP A 1 97 ? -13.159 -5.478 -1.685 1.00 88.75 97 ASP A O 1
ATOM 778 N N . ARG A 1 98 ? -12.279 -3.868 -0.397 1.00 90.81 98 ARG A N 1
ATOM 779 C CA . ARG A 1 98 ? -12.674 -2.740 -1.252 1.00 90.81 98 ARG A CA 1
ATOM 780 C C . ARG A 1 98 ? -11.504 -2.251 -2.092 1.00 90.81 98 ARG A C 1
ATOM 782 O O . ARG A 1 98 ? -10.498 -1.807 -1.534 1.00 90.81 98 ARG A O 1
ATOM 789 N N . ASP A 1 99 ? -11.660 -2.286 -3.410 1.00 92.12 99 ASP A N 1
ATOM 790 C CA . ASP A 1 99 ? -10.733 -1.634 -4.334 1.00 92.12 99 ASP A CA 1
ATOM 791 C C . ASP A 1 99 ? -10.919 -0.114 -4.268 1.00 92.12 99 ASP A C 1
ATOM 793 O O . ASP A 1 99 ? -12.040 0.399 -4.311 1.00 92.12 99 ASP A O 1
ATOM 797 N N . ILE A 1 100 ? -9.808 0.603 -4.124 1.00 91.06 100 ILE A N 1
ATOM 798 C CA . ILE A 1 100 ? -9.766 2.055 -3.988 1.00 91.06 100 ILE A CA 1
ATOM 799 C C . ILE A 1 100 ? -9.207 2.636 -5.279 1.00 91.06 100 ILE A C 1
ATOM 801 O O . ILE A 1 100 ? -8.083 2.333 -5.682 1.00 91.06 100 ILE A O 1
ATOM 805 N N . THR A 1 101 ? -9.992 3.491 -5.928 1.00 85.19 101 THR A N 1
ATOM 806 C CA . THR A 1 101 ? -9.529 4.242 -7.093 1.00 85.19 101 THR A CA 1
ATOM 807 C C . THR A 1 101 ? -8.509 5.281 -6.644 1.00 85.19 101 THR A C 1
ATOM 809 O O . THR A 1 101 ? -8.838 6.205 -5.903 1.00 85.19 101 THR A O 1
ATOM 812 N N . VAL A 1 102 ? -7.270 5.127 -7.102 1.00 80.06 102 VAL A N 1
ATOM 813 C CA . VAL A 1 102 ? -6.209 6.118 -6.921 1.00 80.06 102 VAL A CA 1
ATOM 814 C C . VAL A 1 102 ? -6.218 7.016 -8.152 1.00 80.06 102 VAL A C 1
ATOM 816 O O . VAL A 1 102 ? -6.101 6.525 -9.274 1.00 80.06 102 VAL A O 1
ATOM 819 N N . VAL A 1 103 ? -6.414 8.319 -7.955 1.00 73.44 103 VAL A N 1
ATOM 820 C CA . VAL A 1 103 ? -6.271 9.297 -9.038 1.00 73.44 103 VAL A CA 1
ATOM 821 C C . VAL A 1 103 ? -4.780 9.504 -9.254 1.00 73.44 103 VAL A C 1
ATOM 823 O O . VAL A 1 103 ? -4.077 9.942 -8.347 1.00 73.44 103 VAL A O 1
ATOM 826 N N . ASP A 1 104 ? -4.303 9.124 -10.432 1.00 64.38 104 ASP A N 1
ATOM 827 C CA . ASP A 1 104 ? -2.893 9.220 -10.795 1.00 64.38 104 ASP A CA 1
ATOM 828 C C . ASP A 1 104 ? -2.603 10.670 -11.223 1.00 64.38 104 ASP A C 1
ATOM 830 O O . ASP A 1 104 ? -2.849 11.052 -12.370 1.00 64.38 104 ASP A O 1
ATOM 834 N N . ASP A 1 105 ? -2.170 11.511 -10.278 1.00 68.31 105 ASP A N 1
ATOM 835 C CA . ASP A 1 105 ? -1.679 12.859 -10.576 1.00 68.31 105 ASP A CA 1
ATOM 836 C C . ASP A 1 105 ? -0.157 12.803 -10.806 1.00 68.31 105 ASP A C 1
ATOM 838 O O . ASP A 1 105 ? 0.592 12.471 -9.881 1.00 68.31 105 ASP A O 1
ATOM 842 N N . PRO A 1 106 ? 0.338 13.143 -12.012 1.00 58.59 106 PRO A N 1
ATOM 843 C CA . PRO A 1 106 ? 1.759 13.059 -12.340 1.00 58.59 106 PRO A CA 1
ATOM 844 C C . PRO A 1 106 ? 2.659 13.996 -11.514 1.00 58.59 106 PRO A C 1
ATOM 846 O O . PRO A 1 106 ? 3.881 13.845 -11.571 1.00 58.59 106 PRO A O 1
ATOM 849 N N . GLN A 1 107 ? 2.106 14.969 -10.778 1.00 64.56 107 GLN A N 1
ATOM 850 C CA . GLN A 1 107 ? 2.878 15.859 -9.904 1.00 64.56 107 GLN A CA 1
ATOM 851 C C . GLN A 1 107 ? 3.008 15.352 -8.465 1.00 64.56 107 GLN A C 1
ATOM 853 O O . GLN A 1 107 ? 3.906 15.795 -7.740 1.00 64.56 107 GLN A O 1
ATOM 858 N N . GLU A 1 108 ? 2.151 14.428 -8.030 1.00 71.06 108 GLU A N 1
ATOM 859 C CA . GLU A 1 108 ? 2.193 13.921 -6.665 1.00 71.06 108 GLU A CA 1
ATOM 860 C C . GLU A 1 108 ? 3.203 12.780 -6.494 1.00 71.06 108 GLU A C 1
ATOM 862 O O . GLU A 1 108 ? 3.506 12.004 -7.399 1.00 71.06 108 GLU A O 1
ATOM 867 N N . ARG A 1 109 ? 3.754 12.658 -5.280 1.00 75.56 109 ARG A N 1
ATOM 868 C CA . ARG A 1 109 ? 4.601 11.516 -4.923 1.00 75.56 109 ARG A CA 1
ATOM 869 C C . ARG A 1 109 ? 3.708 10.286 -4.721 1.00 75.56 109 ARG A C 1
ATOM 871 O O . ARG A 1 109 ? 2.949 10.294 -3.751 1.00 75.56 109 ARG A O 1
ATOM 878 N N . PRO A 1 110 ? 3.876 9.185 -5.481 1.00 77.75 110 PRO A N 1
ATOM 879 C CA . PRO A 1 110 ? 2.958 8.043 -5.419 1.00 77.75 110 PRO A CA 1
ATOM 880 C C . PRO A 1 110 ? 2.773 7.452 -4.017 1.00 77.75 110 PRO A C 1
ATOM 882 O O . PRO A 1 110 ? 1.670 7.081 -3.630 1.00 77.75 110 PRO A O 1
ATOM 885 N N . ALA A 1 111 ? 3.839 7.410 -3.212 1.00 80.38 111 ALA A N 1
ATOM 886 C CA . ALA A 1 111 ? 3.767 6.941 -1.829 1.00 80.38 111 ALA A CA 1
ATOM 887 C C . ALA A 1 111 ? 2.838 7.803 -0.949 1.00 80.38 111 ALA A C 1
ATOM 889 O O . ALA A 1 111 ? 2.128 7.267 -0.102 1.00 80.38 111 ALA A O 1
ATOM 890 N N . VAL A 1 112 ? 2.822 9.123 -1.163 1.00 82.38 112 VAL A N 1
ATOM 891 C CA . VAL A 1 112 ? 1.956 10.058 -0.429 1.00 82.38 112 VAL A CA 1
ATOM 892 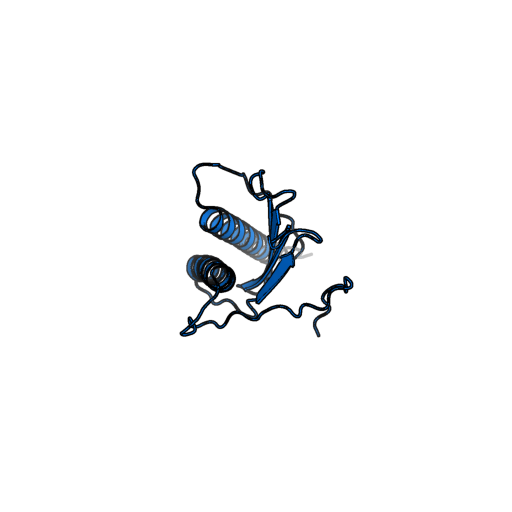C C . VAL A 1 112 ? 0.508 9.885 -0.874 1.00 82.38 112 VAL A C 1
ATOM 894 O O . VAL A 1 112 ? -0.364 9.736 -0.022 1.00 82.38 112 VAL A O 1
ATOM 897 N N . THR A 1 113 ? 0.260 9.815 -2.184 1.00 86.56 113 THR A N 1
ATOM 898 C CA . THR A 1 113 ? -1.080 9.599 -2.751 1.00 86.56 113 THR A CA 1
ATOM 899 C C . THR A 1 113 ? -1.680 8.274 -2.268 1.00 86.56 113 THR A C 1
ATOM 901 O O . THR A 1 113 ? -2.827 8.236 -1.822 1.00 86.56 113 THR A O 1
ATOM 904 N N . LEU A 1 114 ? -0.888 7.194 -2.246 1.00 87.69 114 LEU A N 1
ATOM 905 C CA . LEU A 1 114 ? -1.301 5.886 -1.723 1.00 87.69 114 LEU A CA 1
ATOM 906 C C . LEU A 1 114 ? -1.604 5.916 -0.222 1.00 87.69 114 LEU A C 1
ATOM 908 O O . LEU A 1 114 ? -2.614 5.358 0.209 1.00 87.69 114 LEU A O 1
ATOM 912 N N . ALA A 1 115 ? -0.753 6.566 0.578 1.00 87.69 115 ALA A N 1
ATOM 913 C CA . ALA A 1 115 ? -0.978 6.695 2.015 1.00 87.69 115 ALA A CA 1
ATOM 914 C C . ALA A 1 115 ? -2.247 7.509 2.314 1.00 87.69 115 ALA A C 1
ATOM 916 O O . ALA A 1 115 ? -3.072 7.098 3.128 1.00 87.69 115 ALA A O 1
ATOM 917 N N . HIS A 1 116 ? -2.439 8.630 1.618 1.00 88.88 116 HIS A N 1
ATOM 918 C CA . HIS A 1 116 ? -3.612 9.482 1.774 1.00 88.88 116 HIS A CA 1
ATOM 919 C C . HIS A 1 116 ? -4.904 8.759 1.363 1.00 88.88 116 HIS A C 1
ATOM 921 O O . HIS A 1 116 ? -5.871 8.755 2.123 1.00 88.88 116 HIS A O 1
ATOM 927 N N . ALA A 1 117 ? -4.908 8.072 0.216 1.00 90.31 117 ALA A N 1
ATOM 928 C CA . ALA A 1 117 ? -6.056 7.290 -0.240 1.00 90.31 117 ALA A CA 1
ATOM 929 C C . ALA A 1 117 ? -6.400 6.140 0.724 1.00 90.31 117 ALA A C 1
ATOM 931 O O . ALA A 1 117 ? -7.574 5.911 1.017 1.00 90.31 117 ALA A O 1
ATOM 932 N N . ALA A 1 118 ? -5.392 5.445 1.266 1.00 90.75 118 ALA A N 1
ATOM 933 C CA . ALA A 1 118 ? -5.606 4.391 2.256 1.00 90.75 118 ALA A CA 1
ATOM 934 C C . ALA A 1 118 ? -6.187 4.949 3.563 1.00 90.75 118 ALA A C 1
ATOM 936 O O . ALA A 1 118 ? -7.138 4.383 4.100 1.00 90.75 118 ALA A O 1
ATOM 937 N N . TRP A 1 119 ? -5.651 6.071 4.053 1.00 93.19 119 TRP A N 1
ATOM 938 C CA . TRP A 1 119 ? -6.169 6.761 5.234 1.00 93.19 119 TRP A CA 1
ATOM 939 C C . TRP A 1 119 ? -7.637 7.163 5.064 1.00 93.19 119 TRP A C 1
ATOM 941 O O . TRP A 1 119 ? -8.454 6.807 5.912 1.00 93.19 119 TRP A O 1
ATOM 951 N N . LEU A 1 120 ? -7.980 7.833 3.957 1.00 92.00 120 LEU A N 1
ATOM 952 C CA . LEU A 1 120 ? -9.358 8.223 3.649 1.00 92.00 120 LEU A CA 1
ATOM 953 C C . LEU A 1 120 ? -10.289 7.008 3.626 1.00 92.00 120 LEU A C 1
ATOM 955 O O . LEU A 1 120 ? -11.302 6.998 4.318 1.00 92.00 120 LEU A O 1
ATOM 959 N N . ALA A 1 121 ? -9.905 5.947 2.912 1.00 90.81 121 ALA A N 1
ATOM 960 C CA . ALA A 1 121 ? -10.710 4.733 2.811 1.00 90.81 121 ALA A CA 1
ATOM 961 C C . ALA A 1 121 ? -10.959 4.060 4.173 1.00 90.81 121 ALA A C 1
ATOM 963 O O . ALA A 1 121 ? -12.058 3.567 4.427 1.00 90.81 121 ALA A O 1
ATOM 964 N N . ILE A 1 122 ? -9.952 4.036 5.054 1.00 90.88 122 ILE A N 1
ATOM 965 C CA . ILE A 1 122 ? -10.077 3.473 6.405 1.00 90.88 122 ILE A CA 1
ATOM 966 C C . ILE A 1 122 ? -10.954 4.360 7.291 1.00 90.88 122 ILE A C 1
ATOM 968 O O . ILE A 1 122 ? -11.790 3.840 8.030 1.00 90.88 122 ILE A O 1
ATOM 972 N N . ARG A 1 123 ? -10.773 5.681 7.226 1.00 91.31 123 ARG A N 1
ATOM 973 C CA . ARG A 1 123 ? -11.567 6.636 8.001 1.00 91.31 123 ARG A CA 1
ATOM 974 C C . ARG A 1 123 ? -13.045 6.567 7.618 1.00 91.31 123 ARG A C 1
ATOM 976 O O . ARG A 1 123 ? -13.883 6.413 8.496 1.00 91.31 123 ARG A O 1
ATOM 983 N N . ASP A 1 124 ? -13.354 6.560 6.324 1.00 89.06 124 ASP A N 1
ATOM 984 C CA . ASP A 1 124 ? -14.735 6.478 5.839 1.00 89.06 124 ASP A CA 1
ATOM 985 C C . ASP A 1 124 ? -15.420 5.166 6.268 1.00 89.06 124 ASP A C 1
ATOM 987 O O . ASP A 1 124 ? -16.613 5.137 6.564 1.00 89.06 124 ASP A O 1
ATOM 991 N N . ASP A 1 125 ? -14.669 4.063 6.321 1.00 86.88 125 ASP A N 1
ATOM 992 C CA . ASP A 1 125 ? -15.153 2.768 6.811 1.00 86.88 125 ASP A CA 1
ATOM 993 C C . ASP A 1 125 ? -15.403 2.762 8.334 1.00 86.88 125 ASP A C 1
ATOM 995 O O . ASP A 1 125 ? -16.384 2.183 8.816 1.00 86.88 125 ASP A O 1
ATOM 999 N N . LEU A 1 126 ? -14.541 3.435 9.105 1.00 85.50 126 LEU A N 1
ATOM 1000 C CA . LEU A 1 126 ? -14.743 3.654 10.540 1.00 85.50 126 LEU A CA 1
ATOM 1001 C C . LEU A 1 126 ? -16.006 4.482 10.804 1.00 85.50 126 LEU A C 1
ATOM 1003 O O . LEU A 1 126 ? -16.826 4.078 11.631 1.00 85.50 126 LEU A O 1
ATOM 1007 N N . ASP A 1 127 ? -16.198 5.573 10.062 1.00 83.75 127 ASP A N 1
ATOM 1008 C CA . ASP A 1 127 ? -17.351 6.465 10.208 1.00 83.75 127 ASP A CA 1
ATOM 1009 C C . ASP A 1 127 ? -18.668 5.749 9.860 1.00 83.75 127 ASP A C 1
ATOM 1011 O O . ASP A 1 127 ? -19.649 5.836 10.604 1.00 83.75 127 ASP A O 1
ATOM 1015 N N . GLN A 1 128 ? -18.686 4.951 8.786 1.00 80.81 128 GLN A N 1
ATOM 1016 C CA . GLN A 1 128 ? -19.850 4.132 8.421 1.00 80.81 128 GLN A CA 1
ATOM 1017 C C . GLN A 1 128 ? -20.187 3.082 9.489 1.00 80.81 128 GLN A C 1
ATOM 1019 O O . GLN A 1 128 ? -21.361 2.847 9.791 1.00 80.81 128 GLN A O 1
ATOM 1024 N N . THR A 1 129 ? -19.169 2.461 10.090 1.00 74.94 129 THR A N 1
ATOM 1025 C CA . THR A 1 129 ? -19.364 1.474 11.161 1.00 74.94 129 THR A CA 1
ATOM 1026 C C . THR A 1 129 ? -19.914 2.132 12.430 1.00 74.94 129 THR A C 1
ATOM 1028 O O . THR A 1 129 ? -20.835 1.594 13.048 1.00 74.94 129 THR A O 1
ATOM 1031 N N . ALA A 1 130 ? -19.404 3.313 12.796 1.00 70.06 130 ALA A N 1
ATOM 1032 C CA . ALA A 1 130 ? -19.876 4.079 13.948 1.00 70.06 130 ALA A CA 1
ATOM 1033 C C . ALA A 1 130 ? -21.326 4.566 13.768 1.00 70.06 130 ALA A C 1
ATOM 1035 O O . ALA A 1 130 ? -22.131 4.448 14.691 1.00 70.06 130 ALA A O 1
ATOM 1036 N N . GLY A 1 131 ? -21.695 5.027 12.567 1.00 60.09 131 GLY A N 1
ATOM 1037 C CA . GLY A 1 131 ? -23.066 5.445 12.253 1.00 60.09 131 GLY A CA 1
ATOM 1038 C C . GLY A 1 131 ? -24.087 4.300 12.293 1.00 60.09 131 GLY A C 1
ATOM 1039 O O . GLY A 1 131 ? -25.225 4.494 12.722 1.00 60.09 131 GLY A O 1
ATOM 1040 N N . ARG A 1 132 ? -23.680 3.080 11.912 1.00 59.12 132 ARG A N 1
ATOM 1041 C CA . ARG A 1 132 ? -24.544 1.885 11.941 1.00 59.12 132 ARG A CA 1
ATOM 1042 C C . ARG A 1 132 ? -24.774 1.338 13.354 1.00 59.12 132 ARG A C 1
ATOM 1044 O O . ARG A 1 132 ? -25.816 0.741 13.612 1.00 59.12 132 ARG A O 1
ATOM 1051 N N . ALA A 1 133 ? -23.831 1.546 14.273 1.00 53.78 133 ALA A N 1
ATOM 1052 C CA . ALA A 1 133 ? -23.934 1.058 15.649 1.00 53.78 133 ALA A CA 1
ATOM 1053 C C . ALA A 1 133 ? -25.057 1.738 16.461 1.00 53.78 133 ALA A C 1
ATOM 1055 O O . ALA A 1 133 ? -25.496 1.184 17.464 1.00 53.78 133 ALA A O 1
ATOM 1056 N N . ILE A 1 134 ? -25.559 2.896 16.016 1.00 52.03 134 ILE A N 1
ATOM 1057 C CA . ILE A 1 134 ? -26.586 3.674 16.731 1.00 52.03 134 ILE A CA 1
ATOM 1058 C C . ILE A 1 134 ? -28.009 3.350 16.228 1.00 52.03 134 ILE A C 1
ATOM 1060 O O . ILE A 1 134 ? -28.981 3.540 16.949 1.00 52.03 134 ILE A O 1
ATOM 1064 N N . THR A 1 135 ? -28.167 2.786 15.025 1.00 51.84 135 THR A N 1
ATOM 1065 C CA . THR A 1 135 ? -29.492 2.560 14.407 1.00 51.84 135 THR A CA 1
ATOM 1066 C C . THR A 1 135 ? -30.154 1.224 14.767 1.00 51.84 135 THR A C 1
ATOM 1068 O O . THR A 1 135 ? -31.315 1.016 14.434 1.00 51.84 135 THR A O 1
ATOM 1071 N N . ALA A 1 136 ? -29.463 0.314 15.462 1.00 53.81 136 ALA A N 1
ATOM 1072 C CA . ALA A 1 136 ? -30.011 -0.992 15.860 1.00 53.81 136 ALA A CA 1
ATOM 1073 C C . ALA A 1 136 ? -30.766 -0.976 17.211 1.00 53.81 136 ALA A C 1
ATOM 1075 O O . ALA A 1 136 ? -31.044 -2.037 17.765 1.00 53.81 136 ALA A O 1
ATOM 1076 N N . GLY A 1 137 ? -31.067 0.213 17.749 1.00 49.00 137 GLY A N 1
ATOM 1077 C CA . GLY A 1 137 ? -31.631 0.404 19.089 1.00 49.00 137 GLY A CA 1
ATOM 1078 C C . GLY A 1 137 ? -33.035 1.008 19.169 1.00 49.00 137 GLY A C 1
ATOM 1079 O O . GLY A 1 137 ? -33.509 1.174 20.284 1.00 49.00 137 GLY A O 1
ATOM 1080 N N . ASP A 1 138 ? -33.712 1.310 18.056 1.00 50.16 138 ASP A N 1
ATOM 1081 C CA . ASP A 1 138 ? -35.083 1.849 18.091 1.00 50.16 138 ASP A CA 1
ATOM 1082 C C . ASP A 1 138 ? -36.058 0.936 17.346 1.00 50.16 138 ASP A C 1
ATOM 1084 O O . ASP A 1 138 ? -36.322 1.057 16.151 1.00 50.16 138 ASP A O 1
ATOM 1088 N N . GLY A 1 139 ? -36.583 -0.023 18.100 1.00 40.34 139 GLY A N 1
ATOM 1089 C CA . GLY A 1 139 ? -37.618 -0.951 17.670 1.00 40.34 139 GLY A CA 1
ATOM 1090 C C . GLY A 1 139 ? -38.390 -1.492 18.864 1.00 40.34 139 GLY A C 1
ATOM 1091 O O . GLY A 1 139 ? -38.561 -2.698 18.991 1.00 40.34 139 GLY A O 1
ATOM 1092 N N . VAL A 1 140 ? -38.814 -0.606 19.771 1.00 47.62 140 VAL A N 1
ATOM 1093 C CA . VAL A 1 140 ? -39.857 -0.934 20.747 1.00 47.62 140 VAL A CA 1
ATOM 1094 C C . VAL A 1 140 ? -41.191 -0.986 20.007 1.00 47.62 140 VAL A C 1
ATOM 1096 O O . VAL A 1 140 ? -41.699 0.053 19.582 1.00 47.62 140 VAL A O 1
ATOM 1099 N N . ARG A 1 141 ? -41.762 -2.186 19.894 1.00 43.25 141 ARG A N 1
ATOM 1100 C CA . ARG A 1 141 ? -43.171 -2.471 20.204 1.00 43.25 141 ARG A CA 1
ATOM 1101 C C . ARG A 1 141 ? -43.416 -3.970 20.287 1.00 43.25 141 ARG A C 1
ATOM 1103 O O . ARG A 1 141 ? -43.038 -4.677 19.332 1.00 43.25 141 ARG A O 1
#

Secondary structure (DSSP, 8-state):
-------SS----EE--SSPPSS--HHHHHHHHHHHHHHHHTTS-EEEEEEEEEE-SSSSSEEEEEEEEEETTEEEEEEEE-SSTTSPPEEEEEETTEEE-----TTS-HHHHHHHHHHHHHHHHHHHHHHHTTGGG----